Protein AF-A0A6J1R9N9-F1 (afdb_monomer_lite)

Sequence (157 aa):
TFPIVYAIMEGRTTDNYIDVLGKVTDVVKIAPDIAIADFEKAERKALQTVFPNVQVHGCNFHYSQALVHNADKHKILKDDQKELGWGSTKLLIPLAFLPEQLVEEGFKIIDTIIFDDCKYLQSFFNYYWGTWLNGFKPAFGNVTLTPQGTGILHARG

Radius of gyration: 17.85 Å; chains: 1; bounding box: 44×30×47 Å

Organism: NCBI:txid300111

Secondary structure (DSSP, 8-state):
---------S--SHHHHHHHHHHHHHHH----SEEEE-S-HHHHHHHHHHSTT-EEEEPHHHHHHHHHHHHHHTTTTTSTTHHHHHHHHHHHGGGGGS-HHHHHHHHHHHHHHHHSS-GGGHHHHHHHIIIIIII---SSS----PPP-TTEEE---

pLDDT: mean 83.01, std 16.16, range [34.19, 97.44]

InterPro domains:
  IPR018289 MULE transposase domain [PF10551] (1-64)

Structure (mmCIF, N/CA/C/O backbone):
data_AF-A0A6J1R9N9-F1
#
_entry.id   AF-A0A6J1R9N9-F1
#
loop_
_atom_site.group_PDB
_atom_site.id
_atom_site.type_symbol
_atom_site.label_atom_id
_atom_site.label_alt_id
_atom_site.label_comp_id
_atom_site.label_asym_id
_atom_site.label_entity_id
_atom_site.label_seq_id
_atom_site.pdbx_PDB_ins_code
_atom_site.Cartn_x
_atom_site.Cartn_y
_atom_site.Cartn_z
_atom_site.occupancy
_atom_site.B_iso_or_equiv
_atom_site.auth_seq_id
_atom_site.auth_comp_id
_atom_site.auth_asym_id
_atom_site.auth_atom_id
_atom_site.pdbx_PDB_model_num
ATOM 1 N N . THR A 1 1 ? -18.482 -7.467 -5.472 1.00 60.78 1 THR A N 1
ATOM 2 C CA . THR A 1 1 ? -18.656 -7.103 -4.049 1.00 60.78 1 THR A CA 1
ATOM 3 C C . THR A 1 1 ? -19.905 -6.265 -3.897 1.00 60.78 1 THR A C 1
ATOM 5 O O . THR A 1 1 ? -20.144 -5.435 -4.765 1.00 60.78 1 THR A O 1
ATOM 8 N N . PHE A 1 2 ? -20.694 -6.487 -2.845 1.00 81.38 2 PHE A N 1
ATOM 9 C CA . PHE A 1 2 ? -21.824 -5.629 -2.480 1.00 81.38 2 PHE A CA 1
ATOM 10 C C . PHE A 1 2 ? -21.410 -4.754 -1.281 1.00 81.38 2 PHE A C 1
ATOM 12 O O . PHE A 1 2 ? -20.824 -5.292 -0.339 1.00 81.38 2 PHE A O 1
ATOM 19 N N . PRO A 1 3 ? -21.637 -3.434 -1.315 1.00 85.94 3 PRO A N 1
ATOM 20 C CA . PRO A 1 3 ? -21.276 -2.539 -0.222 1.00 85.94 3 PRO A CA 1
ATOM 21 C C . PRO A 1 3 ? -22.246 -2.714 0.949 1.00 85.94 3 PRO A C 1
ATOM 23 O O . PRO A 1 3 ? -23.459 -2.658 0.770 1.00 85.94 3 PRO A O 1
ATOM 26 N N . ILE A 1 4 ? -21.703 -2.939 2.146 1.00 86.12 4 ILE A N 1
ATOM 27 C CA . ILE A 1 4 ? -22.500 -3.198 3.358 1.00 86.12 4 ILE A CA 1
ATOM 28 C C . ILE A 1 4 ? -22.720 -1.905 4.153 1.00 86.12 4 ILE A C 1
ATOM 30 O O . ILE A 1 4 ? -23.759 -1.733 4.782 1.00 86.12 4 ILE A O 1
ATOM 34 N N . VAL A 1 5 ? -21.758 -0.980 4.101 1.00 90.19 5 VAL A N 1
ATOM 35 C CA . VAL A 1 5 ? -21.806 0.308 4.798 1.00 90.19 5 VAL A CA 1
ATOM 36 C C . VAL A 1 5 ? -21.207 1.400 3.920 1.00 90.19 5 VAL A C 1
ATOM 38 O O . VAL A 1 5 ? -20.231 1.166 3.210 1.00 90.19 5 VAL A O 1
ATOM 41 N N . TYR A 1 6 ? -21.777 2.599 4.027 1.00 90.19 6 TYR A N 1
ATOM 42 C CA . TYR A 1 6 ? -21.207 3.839 3.517 1.00 90.19 6 TYR A CA 1
ATOM 43 C C . TYR A 1 6 ? -21.076 4.849 4.654 1.00 90.19 6 TYR A C 1
ATOM 45 O O . TYR A 1 6 ? -22.002 5.008 5.449 1.00 90.19 6 TYR A O 1
ATOM 53 N N . ALA A 1 7 ? -19.947 5.550 4.703 1.00 91.00 7 ALA A N 1
ATOM 54 C CA . ALA A 1 7 ? -19.715 6.648 5.628 1.00 91.00 7 ALA A CA 1
ATOM 55 C C . ALA A 1 7 ? -19.119 7.827 4.857 1.00 91.00 7 ALA A C 1
ATOM 57 O O . ALA A 1 7 ? -18.134 7.669 4.141 1.00 91.00 7 ALA A O 1
ATOM 58 N N . ILE A 1 8 ? -19.733 9.001 4.990 1.00 92.88 8 ILE A N 1
ATOM 59 C CA . ILE A 1 8 ? -19.187 10.254 4.468 1.00 92.88 8 ILE A CA 1
ATOM 60 C C . ILE A 1 8 ? -18.450 10.924 5.624 1.00 92.88 8 ILE A C 1
ATOM 62 O O . ILE A 1 8 ? -19.014 11.079 6.707 1.00 92.88 8 ILE A O 1
ATOM 66 N N . MET A 1 9 ? -17.189 11.281 5.400 1.00 91.81 9 MET A N 1
ATOM 67 C CA . MET A 1 9 ? -16.293 11.808 6.426 1.00 91.81 9 MET A CA 1
ATOM 68 C C . MET A 1 9 ? -15.672 13.123 5.956 1.00 91.81 9 MET A C 1
ATOM 70 O O . MET A 1 9 ? -15.312 13.262 4.790 1.00 91.81 9 MET A O 1
ATOM 74 N N . GLU A 1 10 ? -15.511 14.075 6.876 1.00 89.31 10 GLU A N 1
ATOM 75 C CA . GLU A 1 10 ? -14.841 15.360 6.613 1.00 89.31 10 GLU A CA 1
ATOM 76 C C . GLU A 1 10 ? -13.343 15.332 6.969 1.00 89.31 10 GLU A C 1
ATOM 78 O O . GLU A 1 10 ? -12.601 16.248 6.620 1.00 89.31 10 GLU A O 1
ATOM 83 N N . GLY A 1 11 ? -12.880 14.276 7.648 1.00 90.75 11 GLY A N 1
ATOM 84 C CA . GLY A 1 11 ? -11.504 14.130 8.117 1.00 90.75 11 GLY A CA 1
ATOM 85 C C . GLY A 1 11 ? -10.920 12.748 7.832 1.00 90.75 11 GLY A C 1
ATOM 86 O O . GLY A 1 11 ? -11.647 11.765 7.715 1.00 90.75 11 GLY A O 1
ATOM 87 N N . ARG A 1 12 ? -9.588 12.697 7.725 1.00 92.94 12 ARG A N 1
ATOM 88 C CA . ARG A 1 12 ? -8.791 11.499 7.398 1.00 92.94 12 ARG A CA 1
ATOM 89 C C . ARG A 1 12 ? -7.745 11.192 8.475 1.00 92.94 12 ARG A C 1
ATOM 91 O O . ARG A 1 12 ? -6.606 10.831 8.196 1.00 92.94 12 ARG A O 1
ATOM 98 N N . THR A 1 13 ? -8.091 11.443 9.737 1.00 96.25 13 THR A N 1
ATOM 99 C CA . THR A 1 13 ? -7.221 11.125 10.881 1.00 96.25 13 THR A CA 1
ATOM 100 C C . THR A 1 13 ? -7.558 9.749 11.443 1.00 96.25 13 THR A C 1
ATOM 102 O O . THR A 1 13 ? -8.665 9.251 11.249 1.00 96.25 13 THR A O 1
ATOM 105 N N . THR A 1 14 ? -6.622 9.131 12.170 1.00 96.56 14 THR A N 1
ATOM 106 C CA . THR A 1 14 ? -6.874 7.841 12.833 1.00 96.56 14 THR A CA 1
ATOM 107 C C . THR A 1 14 ? -8.113 7.904 13.723 1.00 96.56 14 THR A C 1
ATOM 109 O O . THR A 1 14 ? -8.919 6.981 13.677 1.00 96.56 14 THR A O 1
ATOM 112 N N . ASP A 1 15 ? -8.306 8.999 14.458 1.00 97.44 15 ASP A N 1
ATOM 113 C CA . ASP A 1 15 ? -9.455 9.164 15.351 1.00 97.44 15 ASP A CA 1
ATOM 114 C C . ASP A 1 15 ? -10.772 9.219 14.564 1.00 97.44 15 ASP A C 1
ATOM 116 O O . ASP A 1 15 ? -11.731 8.546 14.931 1.00 97.44 15 ASP A O 1
ATOM 120 N N . ASN A 1 16 ? -10.801 9.902 13.409 1.00 96.50 16 ASN A N 1
ATOM 121 C CA . ASN A 1 16 ? -11.990 9.901 12.548 1.00 96.50 16 ASN A CA 1
ATOM 122 C C . ASN A 1 16 ? -12.355 8.487 12.073 1.00 96.50 16 ASN A C 1
ATOM 124 O O . ASN A 1 16 ? -13.533 8.127 12.057 1.00 96.50 16 ASN A O 1
ATOM 128 N N . TYR A 1 17 ? -11.363 7.678 11.691 1.00 96.75 17 TYR A N 1
ATOM 129 C CA . TYR A 1 17 ? -11.612 6.298 11.274 1.00 96.75 17 TYR A CA 1
ATOM 130 C C . TYR A 1 17 ? -12.032 5.404 12.444 1.00 96.75 17 TYR A C 1
ATOM 132 O O . TYR A 1 17 ? -12.913 4.569 12.259 1.00 96.75 17 TYR A O 1
ATOM 140 N N . ILE A 1 18 ? -11.456 5.579 13.641 1.00 97.06 18 ILE A N 1
ATOM 141 C CA . ILE A 1 18 ? -11.874 4.850 14.852 1.00 97.06 18 ILE A CA 1
ATOM 142 C C . ILE A 1 18 ? -13.350 5.130 15.150 1.00 97.06 18 ILE A C 1
ATOM 144 O O . ILE A 1 18 ? -14.110 4.186 15.356 1.00 97.06 18 ILE A O 1
ATOM 148 N N . ASP A 1 19 ? -13.771 6.396 15.103 1.00 96.06 19 ASP A N 1
ATOM 149 C CA . ASP A 1 19 ? -15.159 6.789 15.367 1.00 96.06 19 ASP A CA 1
ATOM 150 C C . ASP A 1 19 ? -16.144 6.114 14.402 1.00 96.06 19 ASP A C 1
ATOM 152 O O . ASP A 1 19 ? -17.200 5.618 14.810 1.00 96.06 19 ASP A O 1
ATOM 156 N N . VAL A 1 20 ? -15.808 6.077 13.108 1.00 95.44 20 VAL A N 1
ATOM 157 C CA . VAL A 1 20 ? -16.645 5.428 12.089 1.00 95.44 20 VAL A CA 1
ATOM 158 C C . VAL A 1 20 ? -16.645 3.914 12.269 1.00 95.44 20 VAL A C 1
ATOM 160 O O . VAL A 1 20 ? -17.717 3.315 12.342 1.00 95.44 20 VAL A O 1
ATOM 163 N N . LEU A 1 21 ? -15.474 3.286 12.387 1.00 95.12 21 LEU A N 1
ATOM 164 C CA . LEU A 1 21 ? -15.351 1.836 12.551 1.00 95.12 21 LEU A CA 1
ATOM 165 C C . LEU A 1 21 ? -16.037 1.338 13.831 1.00 95.12 21 LEU A C 1
ATOM 167 O O . LEU A 1 21 ? -16.667 0.280 13.804 1.00 95.12 21 LEU A 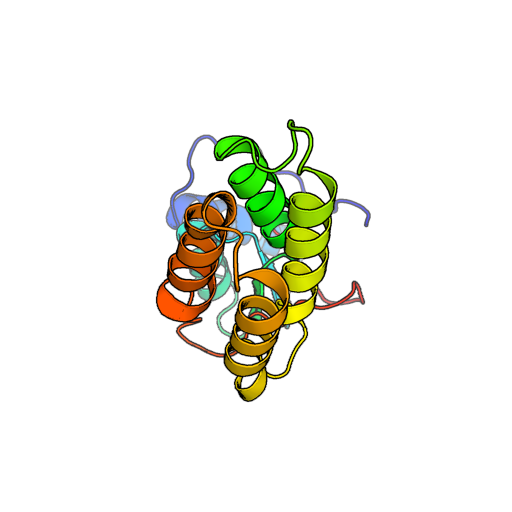O 1
ATOM 171 N N . GLY A 1 22 ? -15.988 2.108 14.921 1.00 94.62 22 GLY A N 1
ATOM 172 C CA . GLY A 1 22 ? -16.718 1.823 16.156 1.00 94.62 22 GLY A CA 1
ATOM 173 C C . GLY A 1 22 ? -18.228 1.764 15.919 1.00 94.62 22 GLY A C 1
ATOM 174 O O . GLY A 1 22 ? -18.851 0.734 16.173 1.00 94.62 22 GLY A O 1
ATOM 175 N N . LYS A 1 23 ? -18.802 2.809 15.303 1.00 94.12 23 LYS A N 1
ATOM 176 C CA . LYS A 1 23 ? -20.235 2.846 14.945 1.00 94.12 23 LYS A CA 1
ATOM 177 C C . LYS A 1 23 ? -20.638 1.699 14.020 1.00 94.12 23 LYS A C 1
ATOM 179 O O . LYS A 1 23 ? -21.710 1.119 14.180 1.00 94.12 23 LYS A O 1
ATOM 184 N N . VAL A 1 24 ? -19.789 1.355 13.053 1.00 92.50 24 VAL A N 1
ATOM 185 C CA . VAL A 1 24 ? -20.033 0.218 12.154 1.00 92.50 24 VAL A CA 1
ATOM 186 C C . VAL A 1 24 ? -20.046 -1.096 12.922 1.00 92.50 24 VAL A C 1
ATOM 188 O O . VAL A 1 24 ? -20.946 -1.911 12.726 1.00 92.50 24 VAL A O 1
ATOM 191 N N . THR A 1 25 ? -19.089 -1.296 13.823 1.00 91.94 25 THR A N 1
ATOM 192 C CA . THR A 1 25 ? -18.999 -2.509 14.644 1.00 91.94 25 THR A CA 1
ATOM 193 C C . THR A 1 25 ? -20.201 -2.630 15.578 1.00 91.94 25 THR A C 1
ATOM 195 O O . THR A 1 25 ? -20.720 -3.729 15.774 1.00 91.94 25 THR A O 1
ATOM 198 N N . ASP A 1 26 ? -20.728 -1.510 16.073 1.00 92.19 26 ASP A N 1
ATOM 199 C CA . ASP A 1 26 ? -21.930 -1.491 16.903 1.00 92.19 26 ASP A CA 1
ATOM 200 C C . ASP A 1 26 ? -23.199 -1.930 16.171 1.00 92.19 26 ASP A C 1
ATOM 202 O O . ASP A 1 26 ? -24.079 -2.519 16.800 1.00 92.19 26 ASP A O 1
ATOM 206 N N . VAL A 1 27 ? -23.286 -1.697 14.861 1.00 92.50 27 VAL A N 1
ATOM 207 C CA . VAL A 1 27 ? -24.452 -2.065 14.044 1.00 92.50 27 VAL A CA 1
ATOM 208 C C . VAL A 1 27 ? -24.288 -3.446 13.413 1.00 92.50 27 VAL A C 1
ATOM 210 O O . VAL A 1 27 ? -25.190 -4.274 13.496 1.00 92.50 27 VAL A O 1
ATOM 213 N N . VAL A 1 28 ? -23.142 -3.702 12.777 1.00 89.81 28 VAL A N 1
ATOM 214 C CA . VAL A 1 28 ? -22.921 -4.891 11.935 1.00 89.81 28 VAL A CA 1
ATOM 215 C C . VAL A 1 28 ? -22.320 -6.056 12.729 1.00 89.81 28 VAL A C 1
ATOM 217 O O . VAL A 1 28 ? -22.398 -7.196 12.283 1.00 89.81 28 VAL A O 1
ATOM 220 N N . LYS A 1 29 ? -21.756 -5.799 13.921 1.00 90.81 29 LYS A N 1
ATOM 221 C CA . LYS A 1 29 ? -21.184 -6.818 14.823 1.00 90.81 29 LYS A CA 1
ATOM 222 C C . LYS A 1 29 ? -20.158 -7.725 14.125 1.00 90.81 29 LYS A C 1
ATOM 224 O O . LYS A 1 29 ? -20.221 -8.948 14.221 1.00 90.81 29 LYS A O 1
ATOM 229 N N . ILE A 1 30 ? -19.211 -7.111 13.414 1.00 88.88 30 ILE A N 1
ATOM 230 C CA . ILE A 1 30 ? -18.129 -7.811 12.706 1.00 88.88 30 ILE A CA 1
ATOM 231 C C . ILE A 1 30 ? -16.868 -7.941 13.565 1.00 88.88 30 ILE A C 1
ATOM 233 O O . ILE A 1 30 ? -16.577 -7.080 14.389 1.00 88.88 30 ILE A O 1
ATOM 237 N N . ALA A 1 31 ? -16.096 -8.996 13.314 1.00 90.25 31 ALA A N 1
ATOM 238 C CA . ALA A 1 31 ? -14.747 -9.194 13.841 1.00 90.25 31 ALA A CA 1
ATOM 239 C C . ALA A 1 31 ? -13.903 -9.888 12.754 1.00 90.25 31 ALA A C 1
ATOM 241 O O . ALA A 1 31 ? -13.871 -11.116 12.704 1.00 90.25 31 ALA A O 1
ATOM 242 N N . PRO A 1 32 ? -13.329 -9.130 11.803 1.00 90.81 32 PRO A N 1
ATOM 243 C CA . PRO A 1 32 ? -12.631 -9.713 10.664 1.00 90.81 32 PRO A CA 1
ATOM 244 C C . PRO A 1 32 ? -11.253 -10.256 11.057 1.00 90.81 32 PRO A C 1
ATOM 246 O O . PRO A 1 32 ? -10.512 -9.602 11.789 1.00 90.81 32 PRO A O 1
ATOM 249 N N . ASP A 1 33 ? -10.872 -11.395 10.479 1.00 91.69 33 ASP A N 1
ATOM 250 C CA . ASP A 1 33 ? -9.491 -11.893 10.538 1.00 91.69 33 ASP A CA 1
ATOM 251 C C . ASP A 1 33 ? -8.572 -11.091 9.604 1.00 91.69 33 ASP A C 1
ATOM 253 O O . ASP A 1 33 ? -7.395 -10.876 9.894 1.00 91.69 33 ASP A O 1
ATOM 257 N N . ILE A 1 34 ? -9.121 -10.622 8.474 1.00 89.31 34 ILE A N 1
ATOM 258 C CA . ILE A 1 34 ? -8.403 -9.875 7.438 1.00 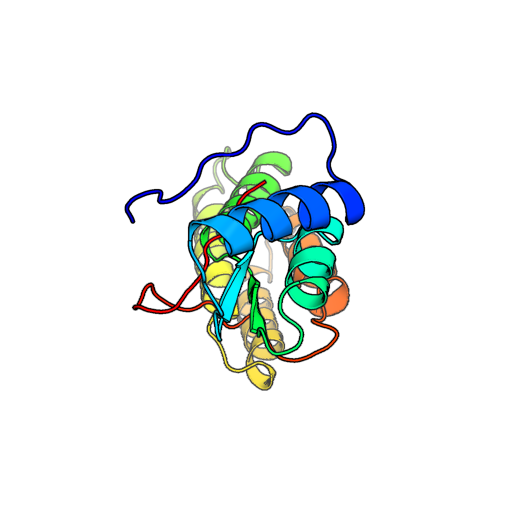89.31 34 ILE A CA 1
ATOM 259 C C . ILE A 1 34 ? -9.188 -8.614 7.065 1.00 89.31 34 ILE A C 1
ATOM 261 O O . ILE A 1 34 ? -10.375 -8.668 6.733 1.00 89.31 34 ILE A O 1
ATOM 265 N N . ALA A 1 35 ? -8.494 -7.481 7.029 1.00 91.56 35 ALA A N 1
ATOM 266 C CA . ALA A 1 35 ? -8.980 -6.241 6.444 1.00 91.56 35 ALA A CA 1
ATOM 267 C C . ALA A 1 35 ? -8.104 -5.858 5.248 1.00 91.56 35 ALA A C 1
ATOM 269 O O . ALA A 1 35 ? -6.891 -5.727 5.375 1.00 91.56 35 ALA A O 1
ATOM 270 N N . ILE A 1 36 ? -8.715 -5.653 4.086 1.00 90.19 36 ILE A N 1
ATOM 271 C CA . ILE A 1 36 ? -8.073 -5.041 2.927 1.00 90.19 36 ILE A CA 1
ATOM 272 C C . ILE A 1 36 ? -8.372 -3.548 2.976 1.00 90.19 36 ILE A C 1
ATOM 274 O O . ILE A 1 36 ? -9.526 -3.139 2.845 1.00 90.19 36 ILE A O 1
ATOM 278 N N . ALA A 1 37 ? -7.321 -2.756 3.128 1.00 90.12 37 ALA A N 1
ATOM 279 C CA . ALA A 1 37 ? -7.374 -1.304 3.192 1.00 90.12 37 ALA A CA 1
ATOM 280 C C . ALA A 1 37 ? -6.554 -0.698 2.052 1.00 90.12 37 ALA A C 1
ATOM 282 O O . ALA A 1 37 ? -5.790 -1.393 1.364 1.00 90.12 37 ALA A O 1
ATOM 283 N N . ASP A 1 38 ? -6.701 0.602 1.830 1.00 87.12 38 ASP A N 1
ATOM 284 C CA . ASP A 1 38 ? -5.736 1.309 1.004 1.00 87.12 38 ASP A CA 1
ATOM 285 C C . ASP A 1 38 ? -4.390 1.487 1.748 1.00 87.12 38 ASP A C 1
ATOM 287 O O . ASP A 1 38 ? -4.088 0.821 2.743 1.00 87.12 38 ASP A O 1
ATOM 291 N N . PHE A 1 39 ? -3.509 2.314 1.190 1.00 86.56 39 PHE A N 1
ATOM 292 C CA . PHE A 1 39 ? -2.154 2.512 1.704 1.00 86.56 39 PHE A CA 1
ATOM 293 C C . PHE A 1 39 ? -2.066 3.685 2.702 1.00 86.56 39 PHE A C 1
ATOM 295 O O . PHE A 1 39 ? -0.964 4.066 3.106 1.00 86.56 39 PHE A O 1
ATOM 302 N N . GLU A 1 40 ? -3.199 4.250 3.130 1.00 90.25 40 GLU A N 1
ATOM 303 C CA . GLU A 1 40 ? -3.281 5.358 4.073 1.00 90.25 40 GLU A CA 1
ATOM 304 C C . GLU A 1 40 ? -2.953 4.903 5.502 1.00 90.25 40 GLU A C 1
ATOM 306 O O . GLU A 1 40 ? -3.580 4.029 6.102 1.00 90.25 40 GLU A O 1
ATOM 311 N N . LYS A 1 41 ? -1.941 5.537 6.103 1.00 90.88 41 LYS A N 1
ATOM 312 C CA . LYS A 1 41 ? -1.453 5.175 7.442 1.00 90.88 41 LYS A CA 1
ATOM 313 C C . LYS A 1 41 ? -2.524 5.331 8.528 1.00 90.88 41 LYS A C 1
ATOM 315 O O . LYS A 1 41 ? -2.539 4.551 9.480 1.00 90.88 41 LYS A O 1
ATOM 320 N N . ALA A 1 42 ? -3.374 6.350 8.409 1.00 94.31 42 ALA A N 1
ATOM 321 C CA . ALA A 1 42 ? -4.382 6.673 9.410 1.00 94.31 42 ALA A CA 1
ATOM 322 C C . ALA A 1 42 ? -5.479 5.601 9.486 1.00 94.31 42 ALA A C 1
ATOM 324 O O . ALA A 1 42 ? -5.759 5.125 10.589 1.00 94.31 42 ALA A O 1
ATOM 325 N N . GLU A 1 43 ? -6.016 5.185 8.335 1.00 94.06 43 GLU A N 1
ATOM 326 C CA . GLU A 1 43 ? -7.019 4.119 8.210 1.00 94.06 43 GLU A CA 1
ATOM 327 C C . GLU 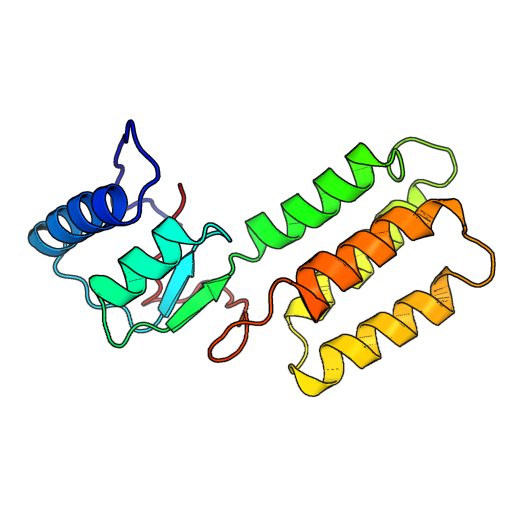A 1 43 ? -6.475 2.784 8.740 1.00 94.06 43 GLU A C 1
ATOM 329 O O . GLU A 1 43 ? -7.079 2.155 9.610 1.00 94.06 43 GLU A O 1
ATOM 334 N N . ARG A 1 44 ? -5.275 2.380 8.299 1.00 93.06 44 ARG A N 1
ATOM 335 C CA . ARG A 1 44 ? -4.661 1.108 8.724 1.00 93.06 44 ARG A CA 1
ATOM 336 C C . ARG A 1 44 ? -4.418 1.048 10.234 1.00 93.06 44 ARG A C 1
ATOM 338 O O . ARG A 1 44 ? -4.663 0.015 10.854 1.00 93.06 44 ARG A O 1
ATOM 345 N N . LYS A 1 45 ? -3.984 2.160 10.839 1.00 94.50 45 LYS A N 1
ATOM 346 C CA . LYS A 1 45 ? -3.820 2.265 12.297 1.00 94.50 45 LYS A CA 1
ATOM 347 C C . LYS A 1 45 ? -5.163 2.160 13.024 1.00 94.50 45 LYS A C 1
ATOM 349 O O . LYS A 1 45 ? -5.235 1.530 14.076 1.00 94.50 45 LYS A O 1
ATOM 354 N N . ALA A 1 46 ? -6.221 2.759 12.483 1.00 96.38 46 ALA A N 1
ATOM 355 C CA . ALA A 1 46 ? -7.551 2.688 13.075 1.00 96.38 46 ALA A CA 1
ATOM 356 C C . ALA A 1 46 ? -8.118 1.263 13.031 1.00 96.38 46 ALA A C 1
ATOM 358 O O . ALA A 1 46 ? -8.616 0.785 14.046 1.00 96.38 46 ALA A O 1
ATOM 359 N N . LEU A 1 47 ? -7.949 0.548 11.913 1.00 95.19 47 LEU A N 1
ATOM 360 C CA . LEU A 1 47 ? -8.334 -0.863 11.788 1.00 95.19 47 LEU A CA 1
ATOM 361 C C . LEU A 1 47 ? -7.685 -1.737 12.865 1.00 95.19 47 LEU A C 1
ATOM 363 O O . LEU A 1 47 ? -8.383 -2.502 13.519 1.00 95.19 47 LEU A O 1
ATOM 367 N N . GLN A 1 48 ? -6.381 -1.578 13.103 1.00 94.62 48 GLN A N 1
ATOM 368 C CA . GLN A 1 48 ? -5.668 -2.309 14.160 1.00 94.62 48 GLN A CA 1
ATOM 369 C C . GLN A 1 48 ? -6.071 -1.868 15.572 1.00 94.62 48 GLN A C 1
ATOM 371 O O . GLN A 1 48 ? -5.955 -2.639 16.518 1.00 94.62 48 GLN A O 1
ATOM 376 N N . THR A 1 49 ? -6.537 -0.628 15.727 1.00 96.00 49 THR A N 1
ATOM 377 C CA . THR A 1 49 ? -7.003 -0.111 17.020 1.00 96.00 49 THR A CA 1
ATOM 378 C C . THR A 1 49 ? -8.373 -0.688 17.376 1.00 96.00 49 THR A C 1
ATOM 380 O O . THR A 1 49 ? -8.590 -1.098 18.512 1.00 96.00 49 THR A O 1
ATOM 383 N N . VAL A 1 50 ? -9.289 -0.745 16.405 1.00 96.25 50 VAL A N 1
ATOM 384 C CA . VAL A 1 50 ? -10.654 -1.262 16.595 1.00 96.25 50 VAL A CA 1
ATOM 385 C C . VAL A 1 50 ? -10.689 -2.791 16.584 1.00 96.25 50 VAL A C 1
ATOM 387 O O . VAL A 1 50 ? -11.445 -3.392 17.343 1.00 96.25 50 VAL A O 1
ATOM 390 N N . PHE A 1 51 ? -9.837 -3.431 15.781 1.00 94.94 51 PHE A N 1
ATOM 391 C CA . PHE A 1 51 ? -9.718 -4.884 15.682 1.00 94.94 51 PHE A CA 1
ATOM 392 C C . PHE A 1 51 ? -8.272 -5.325 15.986 1.00 94.94 51 PHE A C 1
ATOM 394 O O . PHE A 1 51 ? -7.492 -5.545 15.063 1.00 94.94 51 PHE A O 1
ATOM 401 N N . PRO A 1 52 ? -7.883 -5.498 17.264 1.00 93.25 52 PRO A N 1
ATOM 402 C CA . PRO A 1 52 ? -6.488 -5.762 17.648 1.00 93.25 52 PRO A CA 1
ATOM 403 C C . PRO A 1 52 ? -5.840 -7.001 17.014 1.00 93.25 52 PRO A C 1
ATOM 405 O O . PRO A 1 52 ? -4.620 -7.057 16.892 1.00 93.25 52 PRO A O 1
ATOM 408 N N . ASN A 1 53 ? -6.648 -7.983 16.601 1.00 91.38 53 ASN A N 1
ATOM 409 C CA . ASN A 1 53 ? -6.180 -9.238 16.006 1.00 91.38 53 ASN A CA 1
ATOM 410 C C . ASN A 1 53 ? -6.263 -9.259 14.467 1.00 91.38 53 ASN A C 1
ATOM 412 O O . ASN A 1 53 ? -5.959 -10.287 13.865 1.00 91.38 53 ASN A O 1
ATOM 416 N N . VAL A 1 54 ? -6.699 -8.168 13.821 1.00 92.69 54 VAL A N 1
ATOM 417 C CA . VAL A 1 54 ? -6.887 -8.139 12.364 1.00 92.69 54 VAL A CA 1
ATOM 418 C C . VAL A 1 54 ? -5.554 -8.081 11.623 1.00 92.69 54 VAL A C 1
ATOM 420 O O . VAL A 1 54 ? -4.648 -7.319 11.971 1.00 92.69 54 VAL A O 1
ATOM 423 N N . GLN A 1 55 ? -5.461 -8.823 10.525 1.00 90.50 55 GLN A N 1
ATOM 424 C CA . GLN A 1 55 ? -4.383 -8.675 9.554 1.00 90.50 55 GLN A CA 1
ATOM 425 C C . GLN A 1 55 ? -4.776 -7.629 8.508 1.00 90.50 55 GLN A C 1
ATOM 427 O O . GLN A 1 55 ? -5.763 -7.794 7.790 1.00 90.50 55 GLN A O 1
ATOM 432 N N . VAL A 1 56 ? -4.018 -6.532 8.415 1.00 89.44 56 VAL A N 1
ATOM 433 C CA . VAL A 1 56 ? -4.320 -5.438 7.476 1.00 89.44 56 VAL A CA 1
ATOM 434 C C . VAL A 1 56 ? -3.502 -5.570 6.195 1.00 89.44 56 VAL A C 1
ATOM 436 O O . VAL A 1 56 ? -2.331 -5.182 6.135 1.00 89.44 56 VAL A O 1
ATOM 439 N N . HIS A 1 57 ? -4.151 -6.050 5.143 1.00 86.75 57 HIS A N 1
ATOM 440 C CA . HIS A 1 57 ? -3.579 -6.230 3.817 1.00 86.75 57 HIS A CA 1
ATOM 441 C C . HIS A 1 57 ? -3.760 -4.980 2.950 1.00 86.75 57 HIS A C 1
ATOM 443 O O . HIS A 1 57 ? -4.734 -4.237 3.078 1.00 86.75 57 HIS A O 1
ATOM 449 N N . GLY A 1 58 ? -2.815 -4.759 2.036 1.00 84.56 58 GLY A N 1
ATOM 450 C CA . GLY A 1 58 ? -2.943 -3.719 1.020 1.00 84.56 58 GLY A CA 1
ATOM 451 C C . GLY A 1 58 ? -3.927 -4.122 -0.079 1.00 84.56 58 GLY A C 1
ATOM 452 O O . GLY A 1 58 ? -4.069 -5.293 -0.428 1.00 84.56 58 GLY A O 1
ATOM 453 N N . CYS A 1 59 ? -4.606 -3.139 -0.657 1.00 87.25 59 CYS A N 1
ATOM 454 C CA . CYS A 1 59 ? -5.527 -3.354 -1.764 1.00 87.25 59 CYS A CA 1
ATOM 455 C C . CYS A 1 59 ? -4.790 -3.439 -3.111 1.00 87.25 59 CYS A C 1
ATOM 457 O O . CYS A 1 59 ? -4.232 -2.445 -3.580 1.00 87.25 59 CYS A O 1
ATOM 459 N N . ASN A 1 60 ? -4.871 -4.589 -3.797 1.00 85.94 60 ASN A N 1
ATOM 460 C CA . ASN A 1 60 ? -4.242 -4.779 -5.116 1.00 85.94 60 ASN A CA 1
ATOM 461 C C . ASN A 1 60 ? -4.729 -3.760 -6.155 1.00 85.94 60 ASN A C 1
ATOM 463 O O . ASN A 1 60 ? -3.974 -3.319 -7.017 1.00 85.94 60 ASN A O 1
ATOM 467 N N . PHE A 1 61 ? -6.005 -3.379 -6.077 1.00 85.62 61 PHE A N 1
ATOM 468 C CA . PHE A 1 61 ? -6.583 -2.395 -6.985 1.00 85.62 61 PHE A CA 1
ATOM 469 C C . PHE A 1 61 ? -5.890 -1.036 -6.840 1.00 85.62 61 PHE A C 1
ATOM 471 O O . PHE A 1 61 ? -5.431 -0.483 -7.835 1.00 85.62 61 PHE A O 1
ATOM 478 N N . HIS A 1 62 ? -5.735 -0.539 -5.609 1.00 86.62 62 HIS A N 1
ATOM 479 C CA . HIS A 1 62 ? -5.052 0.732 -5.357 1.00 86.62 62 HIS A CA 1
ATOM 480 C C . HIS A 1 62 ? -3.551 0.650 -5.658 1.00 86.62 62 HIS A C 1
ATOM 482 O O . HIS A 1 62 ? -2.989 1.601 -6.191 1.00 86.62 62 HIS A O 1
ATOM 488 N N . TYR A 1 63 ? -2.916 -0.494 -5.397 1.00 89.69 63 TYR A N 1
ATOM 489 C CA . TYR A 1 63 ? -1.524 -0.740 -5.778 1.00 89.69 63 TYR A CA 1
ATOM 490 C C . TYR A 1 63 ? -1.335 -0.676 -7.301 1.00 89.69 63 TYR A C 1
ATOM 492 O O . TYR A 1 63 ? -0.518 0.096 -7.800 1.00 89.69 63 TYR A O 1
ATOM 500 N N . SER A 1 64 ? -2.161 -1.407 -8.054 1.00 90.81 64 SER A N 1
ATOM 501 C CA . SER A 1 64 ? -2.130 -1.409 -9.520 1.00 90.81 64 SER A CA 1
ATOM 502 C C . SER A 1 64 ? -2.405 -0.013 -10.088 1.00 90.81 64 SER A C 1
ATOM 504 O O . SER A 1 64 ? -1.709 0.439 -10.996 1.00 90.81 64 SER A O 1
ATOM 506 N N . GLN A 1 65 ? -3.380 0.709 -9.524 1.00 92.44 65 GLN A N 1
ATOM 507 C CA . GLN A 1 65 ? -3.663 2.094 -9.904 1.00 92.44 65 GLN A CA 1
ATOM 508 C C . GLN A 1 65 ? -2.492 3.032 -9.613 1.00 92.44 65 GLN A C 1
ATOM 510 O O . GLN A 1 65 ? -2.186 3.880 -10.444 1.00 92.44 65 GLN A O 1
ATOM 515 N N . ALA A 1 66 ? -1.818 2.886 -8.472 1.00 93.31 66 ALA A N 1
ATOM 516 C CA . ALA A 1 66 ? -0.660 3.704 -8.133 1.00 93.31 66 ALA A CA 1
ATOM 517 C C . ALA A 1 66 ? 0.482 3.518 -9.145 1.00 93.31 66 ALA A C 1
ATOM 519 O O . ALA A 1 66 ? 1.090 4.505 -9.561 1.00 93.31 66 ALA A O 1
ATOM 520 N N . LEU A 1 67 ? 0.720 2.285 -9.608 1.00 94.12 67 LEU A N 1
ATOM 521 C CA . LEU A 1 67 ? 1.690 2.008 -10.672 1.00 94.12 67 LEU A CA 1
ATOM 522 C C . LEU A 1 67 ? 1.292 2.668 -11.999 1.00 94.12 67 LEU A C 1
ATOM 524 O O . LEU A 1 67 ? 2.115 3.347 -12.609 1.00 94.12 67 LEU A O 1
ATOM 528 N N . VAL A 1 68 ? 0.030 2.531 -12.420 1.00 94.38 68 VAL A N 1
ATOM 529 C CA . VAL A 1 68 ? -0.474 3.148 -13.661 1.00 94.38 68 VAL A CA 1
ATOM 530 C C . VAL A 1 68 ? -0.404 4.676 -13.594 1.00 94.38 68 VAL A C 1
ATOM 532 O O . VAL A 1 68 ? 0.087 5.310 -14.526 1.00 94.38 68 VAL A O 1
ATOM 535 N N . HIS A 1 69 ? -0.841 5.285 -12.490 1.00 94.25 69 HIS A N 1
ATOM 536 C CA . HIS A 1 69 ? -0.784 6.736 -12.306 1.00 94.25 69 HIS A CA 1
ATOM 537 C C . HIS A 1 69 ? 0.651 7.258 -12.269 1.00 94.25 69 HIS A C 1
ATOM 539 O O . HIS A 1 69 ? 0.925 8.324 -12.819 1.00 94.25 69 HIS A O 1
ATOM 545 N N . ASN A 1 70 ? 1.578 6.530 -11.640 1.00 94.75 70 ASN A N 1
ATOM 546 C CA . ASN A 1 70 ? 2.981 6.923 -11.644 1.00 94.75 70 ASN A CA 1
ATOM 547 C C . ASN A 1 70 ? 3.571 6.850 -13.062 1.00 94.75 70 ASN A C 1
ATOM 549 O O . ASN A 1 70 ? 4.175 7.822 -13.514 1.00 94.75 70 ASN A O 1
ATOM 553 N N . ALA A 1 71 ? 3.316 5.765 -13.798 1.00 92.44 71 ALA A N 1
ATOM 554 C CA . ALA A 1 71 ? 3.739 5.644 -15.190 1.00 92.44 71 ALA A CA 1
ATOM 555 C C . ALA A 1 71 ? 3.160 6.774 -16.067 1.00 92.44 71 ALA A C 1
ATOM 557 O O . ALA A 1 71 ? 3.889 7.390 -16.847 1.00 92.44 71 ALA A O 1
ATOM 558 N N . ASP A 1 72 ? 1.880 7.123 -15.893 1.00 91.00 72 ASP A N 1
ATOM 559 C CA . ASP A 1 72 ? 1.255 8.228 -16.628 1.00 91.00 72 ASP A CA 1
ATOM 560 C C . ASP A 1 72 ? 1.847 9.601 -16.270 1.00 91.00 72 ASP A C 1
ATOM 562 O O . ASP A 1 72 ? 2.116 10.418 -17.154 1.00 91.00 72 ASP A O 1
ATOM 566 N N . LYS A 1 73 ? 2.124 9.840 -14.980 1.00 89.94 73 LYS A N 1
ATOM 567 C CA . LYS A 1 73 ? 2.790 11.057 -14.484 1.00 89.94 73 LYS A CA 1
ATOM 568 C C . LYS A 1 73 ? 4.155 11.261 -15.143 1.00 89.94 73 LYS A C 1
ATOM 570 O O . LYS A 1 73 ? 4.535 12.396 -15.428 1.00 89.94 73 LYS A O 1
ATOM 575 N N . HIS A 1 74 ? 4.871 10.172 -15.403 1.00 87.44 74 HIS A N 1
ATOM 576 C CA . HIS A 1 74 ? 6.159 10.179 -16.093 1.00 87.44 74 HIS A CA 1
ATOM 577 C C . HIS A 1 74 ? 6.036 10.088 -17.624 1.00 87.44 74 HIS A C 1
ATOM 579 O O . HIS A 1 74 ? 7.050 9.961 -18.301 1.00 87.44 74 HIS A O 1
ATOM 585 N N . LYS A 1 75 ? 4.816 10.197 -18.179 1.00 87.69 75 LYS A N 1
ATOM 586 C CA . LYS A 1 75 ? 4.497 10.124 -19.620 1.00 87.69 75 LYS A CA 1
ATOM 587 C C . LYS A 1 75 ? 4.894 8.807 -20.300 1.00 87.69 75 LYS A C 1
ATOM 589 O O . LYS A 1 75 ? 4.833 8.696 -21.518 1.00 87.69 75 LYS A O 1
ATOM 594 N N . ILE A 1 76 ? 5.189 7.771 -19.518 1.00 87.94 76 ILE A N 1
ATOM 595 C CA . ILE A 1 76 ? 5.652 6.460 -19.998 1.00 87.94 76 ILE A CA 1
ATOM 596 C C . ILE A 1 76 ? 4.593 5.752 -20.858 1.00 87.94 76 ILE A C 1
ATOM 598 O O . ILE A 1 76 ? 4.928 4.916 -21.691 1.00 87.94 76 ILE A O 1
ATOM 602 N N . LEU A 1 77 ? 3.313 6.094 -20.679 1.00 85.75 77 LEU A N 1
ATOM 603 C CA . LEU A 1 77 ? 2.184 5.435 -21.343 1.00 85.75 77 LEU A CA 1
ATOM 604 C C . LEU A 1 77 ? 1.678 6.155 -22.607 1.00 85.75 77 LEU A C 1
ATOM 606 O O . LEU A 1 77 ? 0.706 5.692 -23.206 1.00 85.75 77 LEU A O 1
ATOM 610 N N . LYS A 1 78 ? 2.277 7.291 -22.994 1.00 79.19 78 LYS A N 1
ATOM 611 C CA . LYS A 1 78 ? 1.709 8.203 -24.009 1.00 79.19 78 LYS A CA 1
ATOM 612 C C . LYS A 1 78 ? 2.506 8.311 -25.314 1.00 79.19 78 LYS A C 1
ATOM 614 O O . LYS A 1 78 ? 1.928 8.754 -26.302 1.00 79.19 78 LYS A O 1
ATOM 619 N N . ASP A 1 79 ? 3.753 7.848 -25.340 1.00 74.44 79 ASP A N 1
ATOM 620 C CA . ASP A 1 79 ? 4.659 8.020 -26.485 1.00 74.44 79 ASP A CA 1
ATOM 621 C C . ASP A 1 79 ? 4.853 6.718 -27.291 1.00 74.44 79 ASP A C 1
ATOM 623 O O . ASP A 1 79 ? 4.283 5.670 -26.977 1.00 74.44 79 ASP A O 1
ATOM 627 N N . ASP A 1 80 ? 5.694 6.759 -28.327 1.00 71.00 80 ASP A N 1
ATOM 628 C CA . ASP A 1 80 ? 6.032 5.637 -29.223 1.00 71.00 80 ASP A CA 1
ATOM 629 C C . ASP A 1 80 ? 6.559 4.398 -28.468 1.00 71.00 80 ASP A C 1
ATOM 631 O O . ASP A 1 80 ? 6.499 3.271 -28.955 1.00 71.00 80 ASP A O 1
ATOM 635 N N . GLN A 1 81 ? 7.039 4.606 -27.239 1.00 73.94 81 GLN A N 1
ATOM 636 C CA . GLN A 1 81 ? 7.578 3.591 -26.334 1.00 73.94 81 GLN A CA 1
ATOM 637 C C . GLN A 1 81 ? 6.557 3.104 -25.284 1.00 73.94 81 GLN A C 1
ATOM 639 O O . GLN A 1 81 ? 6.919 2.422 -24.318 1.00 73.94 81 GLN A O 1
ATOM 644 N N . LYS A 1 82 ? 5.266 3.422 -25.464 1.00 83.31 82 LYS A N 1
ATOM 645 C CA . LYS A 1 82 ? 4.181 3.020 -24.552 1.00 83.31 82 LYS A CA 1
ATOM 646 C C . LYS A 1 82 ? 4.077 1.512 -24.357 1.00 83.31 82 LYS A C 1
ATOM 648 O O . LYS A 1 82 ? 3.667 1.087 -23.287 1.00 83.31 82 LYS A O 1
ATOM 653 N N . GLU A 1 83 ? 4.442 0.701 -25.351 1.00 87.25 83 GLU A N 1
ATOM 654 C CA . GLU A 1 83 ? 4.347 -0.763 -25.248 1.00 87.25 83 GLU A CA 1
ATOM 655 C C . GLU A 1 83 ? 5.303 -1.312 -24.186 1.00 87.25 83 GLU A C 1
ATOM 657 O O . GLU A 1 83 ? 4.902 -2.125 -23.357 1.00 87.25 83 GLU A O 1
ATOM 662 N N . LEU A 1 84 ? 6.536 -0.799 -24.141 1.00 86.50 84 LEU A N 1
ATOM 663 C CA . LEU A 1 84 ? 7.503 -1.127 -23.091 1.00 86.50 84 LEU A CA 1
ATOM 664 C C . LEU A 1 84 ? 7.069 -0.562 -21.734 1.00 86.50 84 LEU A C 1
ATOM 666 O O . LEU A 1 84 ? 7.216 -1.234 -20.714 1.00 86.50 84 LEU A O 1
ATOM 670 N N . GLY A 1 85 ? 6.468 0.630 -21.717 1.00 88.69 85 GLY A N 1
ATOM 671 C CA . GLY A 1 85 ? 5.868 1.209 -20.516 1.00 88.69 85 GLY A CA 1
ATOM 672 C C . GLY A 1 85 ? 4.767 0.327 -19.921 1.00 88.69 85 GLY A C 1
ATOM 673 O O . GLY A 1 85 ? 4.836 -0.071 -18.759 1.00 88.69 85 GLY A O 1
ATOM 674 N N . TRP A 1 86 ? 3.790 -0.053 -20.744 1.00 90.88 86 TRP A N 1
ATOM 675 C CA . TRP A 1 86 ? 2.711 -0.968 -20.377 1.00 90.88 86 TRP A CA 1
ATOM 676 C C . TRP A 1 86 ? 3.226 -2.359 -20.014 1.00 90.88 86 TRP A C 1
ATOM 678 O O . TRP A 1 86 ? 2.740 -2.945 -19.048 1.00 90.88 86 TRP A O 1
ATOM 688 N N . GLY A 1 87 ? 4.197 -2.886 -20.761 1.00 90.50 87 GLY A N 1
ATOM 689 C CA . GLY A 1 87 ? 4.861 -4.154 -20.463 1.00 90.50 87 GLY A CA 1
ATOM 690 C C . GLY A 1 87 ? 5.502 -4.135 -19.079 1.00 90.50 87 GLY A C 1
ATOM 691 O O . GLY A 1 87 ? 5.233 -5.015 -18.265 1.00 90.50 87 GLY A O 1
ATOM 692 N N . SER A 1 88 ? 6.240 -3.070 -18.766 1.00 89.75 88 SER A N 1
ATOM 693 C CA . SER A 1 88 ? 6.855 -2.862 -17.454 1.00 89.75 88 SER A CA 1
ATOM 694 C C . SER A 1 88 ? 5.812 -2.796 -16.342 1.00 89.75 88 SER A C 1
ATOM 696 O O . SER A 1 88 ? 5.929 -3.497 -15.342 1.00 89.75 88 SER A O 1
ATOM 698 N N . THR A 1 89 ? 4.741 -2.012 -16.513 1.00 91.12 89 THR A N 1
ATOM 699 C CA . THR A 1 89 ? 3.655 -1.943 -15.521 1.00 91.12 89 THR A CA 1
ATOM 700 C C . THR A 1 89 ? 3.009 -3.315 -15.294 1.00 91.12 89 THR A C 1
ATOM 702 O O . THR A 1 89 ? 2.783 -3.701 -14.149 1.00 91.12 89 THR A O 1
ATOM 705 N N . LYS A 1 90 ? 2.756 -4.081 -16.364 1.00 91.19 90 LYS A N 1
ATOM 706 C CA . LYS A 1 90 ? 2.169 -5.430 -16.287 1.00 91.19 90 LYS A CA 1
ATOM 707 C C . LYS A 1 90 ? 3.092 -6.457 -15.634 1.00 91.19 90 LYS A C 1
ATOM 709 O O . LYS A 1 90 ? 2.579 -7.416 -15.070 1.00 91.19 90 LYS A O 1
ATOM 714 N N . LEU A 1 91 ? 4.408 -6.271 -15.707 1.00 92.81 91 LEU A N 1
ATOM 715 C CA . LEU A 1 91 ? 5.395 -7.133 -15.052 1.00 92.81 91 LEU A CA 1
ATOM 716 C C . LEU A 1 91 ? 5.612 -6.762 -13.582 1.00 92.81 91 LEU A C 1
ATOM 718 O O . LEU A 1 91 ? 5.823 -7.647 -12.761 1.00 92.81 91 LEU A O 1
ATOM 722 N N . LEU A 1 92 ? 5.500 -5.480 -13.228 1.00 92.12 92 LEU A N 1
ATOM 723 C CA . LEU A 1 92 ? 5.643 -5.026 -11.844 1.00 92.12 92 LEU A CA 1
ATOM 724 C C . LEU A 1 92 ? 4.430 -5.383 -10.972 1.00 92.12 92 LEU A C 1
ATOM 726 O O . LEU A 1 92 ? 4.621 -5.794 -9.835 1.00 92.12 92 LEU A O 1
ATOM 730 N N . ILE A 1 93 ? 3.198 -5.293 -11.492 1.00 90.50 93 ILE A N 1
ATOM 731 C CA . ILE A 1 93 ? 1.974 -5.656 -10.745 1.00 90.50 93 ILE A CA 1
ATOM 732 C C . ILE A 1 93 ? 2.037 -7.063 -10.103 1.00 90.50 93 ILE A C 1
ATOM 734 O O . ILE A 1 93 ? 1.727 -7.191 -8.917 1.00 90.50 93 ILE A O 1
ATOM 738 N N . PRO A 1 94 ? 2.412 -8.141 -10.819 1.00 90.25 94 PRO A N 1
ATOM 739 C CA . PRO A 1 94 ? 2.399 -9.481 -10.248 1.00 90.25 94 PRO A CA 1
ATOM 740 C C . PRO A 1 94 ? 3.452 -9.707 -9.155 1.00 90.25 94 PRO A C 1
ATOM 742 O O . PRO A 1 94 ? 3.322 -10.673 -8.403 1.00 90.25 94 PRO A O 1
ATOM 745 N N . LEU A 1 95 ? 4.454 -8.829 -9.013 1.00 89.94 95 LEU A N 1
ATOM 746 C CA . LEU A 1 95 ? 5.467 -8.956 -7.961 1.00 89.94 95 LEU A CA 1
ATOM 747 C C . LEU A 1 95 ? 4.855 -8.957 -6.558 1.00 89.94 95 LEU A C 1
ATOM 749 O O . LEU A 1 95 ? 5.368 -9.631 -5.674 1.00 89.94 95 LEU A O 1
ATOM 753 N N . ALA A 1 96 ? 3.735 -8.264 -6.355 1.00 85.31 96 ALA A N 1
ATOM 754 C CA . ALA A 1 96 ? 3.059 -8.218 -5.062 1.00 85.31 96 ALA A CA 1
ATOM 755 C C . ALA A 1 96 ? 2.351 -9.536 -4.669 1.00 85.31 96 ALA A C 1
ATOM 757 O O . ALA A 1 96 ? 1.820 -9.638 -3.565 1.00 85.31 96 ALA A O 1
ATOM 758 N N . PHE A 1 97 ? 2.348 -10.546 -5.546 1.00 84.25 97 PHE A N 1
ATOM 759 C CA . PHE A 1 97 ? 1.876 -11.902 -5.242 1.00 84.25 97 PHE A CA 1
ATOM 760 C C . PHE A 1 97 ? 3.016 -12.910 -5.063 1.00 84.25 97 PHE A C 1
ATOM 762 O O . PHE A 1 97 ? 2.756 -14.080 -4.775 1.00 84.25 97 PHE A O 1
ATOM 769 N N . LEU A 1 98 ? 4.269 -12.490 -5.253 1.00 85.25 98 LEU A N 1
ATOM 770 C CA . LEU A 1 98 ? 5.410 -13.348 -4.970 1.00 85.25 98 LEU A CA 1
ATOM 771 C C . LEU A 1 98 ? 5.586 -13.513 -3.453 1.00 85.25 98 LEU A C 1
ATOM 773 O O . LEU A 1 98 ? 5.252 -12.606 -2.687 1.00 85.25 98 LEU A O 1
ATOM 777 N N . PRO A 1 99 ? 6.157 -14.646 -3.004 1.00 84.44 99 PRO A N 1
ATOM 778 C CA . PRO A 1 99 ? 6.716 -14.739 -1.664 1.00 84.44 99 PRO A CA 1
ATOM 779 C C . PRO A 1 99 ? 7.661 -13.563 -1.399 1.00 84.44 99 PRO A C 1
ATOM 781 O O . PRO A 1 99 ? 8.439 -13.202 -2.280 1.00 84.44 99 PRO A O 1
ATOM 784 N N . GLU A 1 100 ? 7.614 -12.996 -0.193 1.00 80.12 100 GLU A N 1
ATOM 785 C CA . GLU A 1 100 ? 8.354 -11.783 0.196 1.00 80.12 100 GLU A CA 1
ATOM 786 C C . GLU A 1 100 ? 9.830 -11.834 -0.210 1.00 80.12 100 GLU A C 1
ATOM 788 O O . GLU A 1 100 ? 10.359 -10.910 -0.827 1.00 80.12 100 GLU A O 1
ATOM 793 N N . GLN A 1 101 ? 10.467 -12.973 0.059 1.00 84.19 101 GLN A N 1
ATOM 794 C CA . GLN A 1 101 ? 11.872 -13.217 -0.233 1.00 84.19 101 GLN A CA 1
ATOM 795 C C . GLN A 1 101 ? 12.213 -13.204 -1.733 1.00 84.19 101 GLN A C 1
ATOM 797 O O . GLN A 1 101 ? 13.382 -13.078 -2.080 1.00 84.19 101 GLN A O 1
ATOM 802 N N . LEU A 1 102 ? 11.216 -13.331 -2.615 1.00 88.69 102 LEU A N 1
ATOM 803 C CA . LEU A 1 102 ? 11.375 -13.340 -4.072 1.00 88.69 102 LEU A CA 1
ATOM 804 C C . LEU A 1 102 ? 10.982 -12.011 -4.730 1.00 88.69 102 LEU A C 1
ATOM 806 O O . LEU A 1 102 ? 11.248 -11.830 -5.916 1.00 88.69 102 LEU A O 1
ATOM 810 N N . VAL A 1 103 ? 10.358 -11.071 -4.010 1.00 89.44 103 VAL A N 1
ATOM 811 C CA . VAL A 1 103 ? 9.865 -9.812 -4.604 1.00 89.44 103 VAL A CA 1
ATOM 812 C C . VAL A 1 103 ? 11.024 -8.965 -5.139 1.00 89.44 103 VAL A C 1
ATOM 814 O O . VAL A 1 103 ? 10.967 -8.480 -6.270 1.00 89.44 103 VAL A O 1
ATOM 817 N N . GLU A 1 104 ? 12.091 -8.801 -4.350 1.00 91.06 104 GLU A N 1
ATOM 818 C CA . GLU A 1 104 ? 13.270 -8.024 -4.756 1.00 91.06 104 GLU A CA 1
ATOM 819 C C . GLU A 1 104 ? 14.025 -8.698 -5.913 1.00 91.06 104 GLU A C 1
ATOM 821 O O . GLU A 1 104 ? 14.477 -8.023 -6.838 1.00 91.06 104 GLU A O 1
ATOM 826 N N . GLU A 1 105 ? 14.136 -10.028 -5.892 1.00 91.81 105 GLU A N 1
ATOM 827 C CA . GLU A 1 105 ? 14.752 -10.796 -6.978 1.00 91.81 105 GLU A CA 1
ATOM 828 C C . GLU A 1 105 ? 13.942 -10.675 -8.275 1.00 91.81 105 GLU A C 1
ATOM 830 O O . GLU A 1 105 ? 14.499 -10.351 -9.323 1.00 91.81 105 GLU A O 1
ATOM 835 N N . GLY A 1 106 ? 12.617 -10.835 -8.199 1.00 92.31 106 GLY A N 1
ATOM 836 C CA . GLY A 1 106 ? 11.716 -10.648 -9.334 1.00 92.31 106 GLY A CA 1
ATOM 837 C C . GLY A 1 106 ? 11.809 -9.239 -9.922 1.00 92.31 106 GLY A C 1
ATOM 838 O O . GLY A 1 106 ? 11.855 -9.085 -11.142 1.00 92.31 106 GLY A O 1
ATOM 839 N N . PHE A 1 107 ? 11.924 -8.214 -9.071 1.00 92.62 107 PHE A N 1
ATOM 840 C CA . PHE A 1 107 ? 12.180 -6.847 -9.519 1.00 92.62 107 PHE A CA 1
ATOM 841 C C . PHE A 1 107 ? 13.507 -6.729 -10.283 1.00 92.62 107 PHE A C 1
ATOM 843 O O . PHE A 1 107 ? 13.513 -6.185 -11.382 1.00 92.62 107 PHE A O 1
ATOM 850 N N . LYS A 1 108 ? 14.613 -7.275 -9.755 1.00 92.00 108 LYS A N 1
ATOM 851 C CA . LYS A 1 108 ? 15.938 -7.234 -10.410 1.00 92.00 108 LYS A CA 1
ATOM 852 C C . LYS A 1 10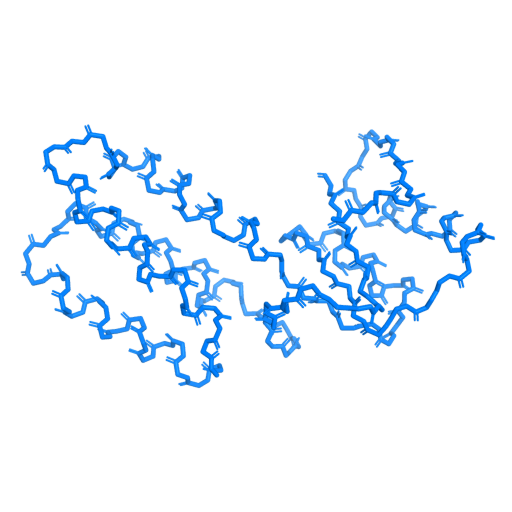8 ? 15.960 -7.951 -11.761 1.00 92.00 108 LYS A C 1
ATOM 854 O O . LYS A 1 108 ? 16.643 -7.498 -12.677 1.00 92.00 108 LYS A O 1
ATOM 859 N N . ILE A 1 109 ? 15.215 -9.050 -11.898 1.00 91.81 109 ILE A N 1
ATOM 860 C CA . ILE A 1 109 ? 15.056 -9.764 -13.174 1.00 91.81 109 ILE A CA 1
ATOM 861 C C . ILE A 1 109 ? 14.346 -8.871 -14.196 1.00 91.81 109 ILE A C 1
ATOM 863 O O . ILE A 1 109 ? 14.825 -8.731 -15.319 1.00 91.81 109 ILE A O 1
ATOM 867 N N . ILE A 1 110 ? 13.229 -8.242 -13.812 1.00 90.31 110 ILE A N 1
ATOM 868 C CA . ILE A 1 110 ? 12.488 -7.323 -14.691 1.00 90.31 110 ILE A CA 1
ATOM 869 C C . ILE A 1 110 ? 13.363 -6.130 -15.074 1.00 90.31 110 ILE A C 1
ATOM 871 O O . ILE A 1 110 ? 13.405 -5.769 -16.247 1.00 90.31 110 ILE A O 1
ATOM 875 N N . ASP A 1 111 ? 14.070 -5.552 -14.101 1.00 88.75 111 ASP A N 1
ATOM 876 C CA . ASP A 1 111 ? 15.011 -4.456 -14.316 1.00 88.75 111 ASP A CA 1
ATOM 877 C C . ASP A 1 111 ? 16.050 -4.870 -15.368 1.00 88.75 111 ASP A C 1
ATOM 879 O O . ASP A 1 111 ? 16.102 -4.289 -16.442 1.00 88.75 111 ASP A O 1
ATOM 883 N N . THR A 1 112 ? 16.750 -5.987 -15.168 1.00 85.62 112 THR A N 1
ATOM 884 C CA . THR A 1 112 ? 17.782 -6.471 -16.105 1.00 85.62 112 TH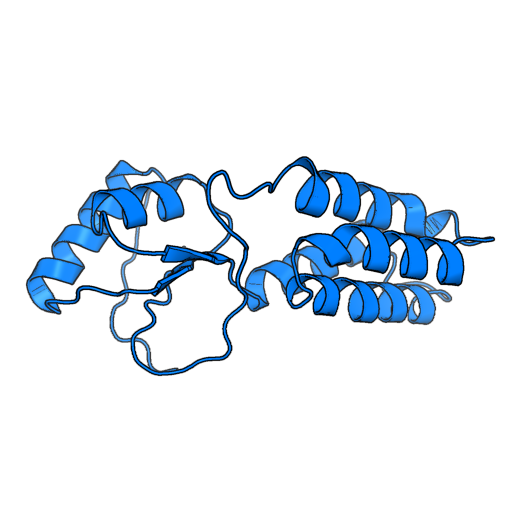R A CA 1
ATOM 885 C C . THR A 1 112 ? 17.242 -6.762 -17.513 1.00 85.62 112 THR A C 1
ATOM 887 O O . THR A 1 112 ? 17.889 -6.424 -18.499 1.00 85.62 112 THR A O 1
ATOM 890 N N . ILE A 1 113 ? 16.057 -7.375 -17.637 1.00 79.56 113 ILE A N 1
ATOM 891 C CA . ILE A 1 113 ? 15.467 -7.732 -18.942 1.00 79.56 113 ILE A CA 1
ATOM 892 C C . ILE A 1 113 ? 15.012 -6.491 -19.726 1.00 79.56 113 ILE A C 1
ATOM 894 O O . ILE A 1 113 ? 15.036 -6.502 -20.956 1.00 79.56 113 ILE A O 1
ATOM 898 N N . ILE A 1 114 ? 14.567 -5.436 -19.037 1.00 76.06 114 ILE A N 1
ATOM 899 C CA . ILE A 1 114 ? 13.974 -4.247 -19.665 1.00 76.06 114 ILE A CA 1
ATOM 900 C C . ILE A 1 114 ? 14.987 -3.098 -19.820 1.00 76.06 114 ILE A C 1
ATOM 902 O O . ILE A 1 114 ? 14.867 -2.308 -20.760 1.00 76.06 114 ILE A O 1
ATOM 906 N N . PHE A 1 115 ? 15.968 -2.969 -18.920 1.00 64.94 115 PHE A N 1
ATOM 907 C CA . PHE A 1 115 ? 16.722 -1.720 -18.745 1.00 64.94 115 PHE A CA 1
ATOM 908 C C . PHE A 1 115 ? 17.982 -1.532 -19.550 1.00 64.94 115 PHE A C 1
ATOM 910 O O . PHE A 1 115 ? 18.477 -0.404 -19.523 1.00 64.94 115 PHE A O 1
ATOM 917 N N . ASP A 1 116 ? 18.478 -2.534 -20.271 1.00 62.72 116 ASP A N 1
ATOM 918 C CA . ASP A 1 116 ? 19.829 -2.414 -20.832 1.00 62.72 116 ASP A CA 1
ATOM 919 C C . ASP A 1 116 ? 19.999 -1.169 -21.744 1.00 62.72 116 ASP A C 1
ATOM 921 O O . ASP A 1 116 ? 21.102 -0.647 -21.836 1.00 62.72 116 ASP A O 1
ATOM 925 N N . ASP A 1 117 ? 18.906 -0.573 -22.270 1.00 64.31 117 ASP A N 1
ATOM 926 C CA . ASP A 1 117 ? 18.930 0.748 -22.936 1.00 64.31 117 ASP A CA 1
ATOM 927 C C . ASP A 1 117 ? 17.758 1.733 -22.632 1.00 64.31 117 ASP A C 1
ATOM 929 O O . ASP A 1 117 ? 17.655 2.805 -23.240 1.00 64.31 117 ASP A O 1
ATOM 933 N N . CYS A 1 118 ? 16.860 1.462 -21.671 1.00 76.75 118 CYS A N 1
ATOM 934 C CA . CYS A 1 118 ? 15.595 2.222 -21.516 1.00 76.75 118 CYS A CA 1
ATOM 935 C C . CYS A 1 118 ? 15.605 3.319 -20.427 1.00 76.75 118 CYS A C 1
ATOM 937 O O . CYS A 1 118 ? 14.783 3.321 -19.508 1.00 76.75 118 CYS A O 1
ATOM 939 N N . LYS A 1 119 ? 16.478 4.331 -20.555 1.00 81.75 119 LYS A N 1
ATOM 940 C CA . LYS A 1 119 ? 16.641 5.422 -19.555 1.00 81.75 119 LYS A CA 1
ATOM 941 C C . LYS A 1 119 ? 15.351 6.162 -19.166 1.00 81.75 119 LYS A C 1
ATOM 943 O O . LYS A 1 119 ? 15.247 6.661 -18.046 1.00 81.75 119 LYS A O 1
ATOM 948 N N . TYR A 1 120 ? 14.368 6.247 -20.063 1.00 85.38 120 TYR A N 1
ATOM 949 C CA . TYR A 1 120 ? 13.099 6.933 -19.792 1.00 85.38 120 TYR A CA 1
ATOM 950 C C . TYR A 1 120 ? 12.256 6.238 -18.700 1.00 85.38 120 TYR A C 1
ATOM 952 O O . TYR A 1 120 ? 11.492 6.904 -17.998 1.00 85.38 120 TYR A O 1
ATOM 960 N N . LEU A 1 121 ? 12.446 4.928 -18.485 1.00 88.19 121 LEU A N 1
ATOM 961 C CA . LEU A 1 121 ? 11.752 4.146 -17.454 1.00 88.19 121 LEU A CA 1
ATOM 962 C C . LEU A 1 121 ? 12.385 4.274 -16.062 1.00 88.19 121 LEU A C 1
ATOM 964 O O . LEU A 1 121 ? 11.756 3.899 -15.071 1.00 88.19 121 LEU A O 1
ATOM 968 N N . GLN A 1 122 ? 13.593 4.839 -15.953 1.00 88.31 122 GLN A N 1
ATOM 969 C CA . GLN A 1 122 ? 14.356 4.865 -14.699 1.00 88.31 122 GLN A CA 1
ATOM 970 C C . GLN A 1 122 ? 13.575 5.516 -13.556 1.00 88.31 122 GLN A C 1
ATOM 972 O O . GLN A 1 122 ? 13.596 5.044 -12.423 1.00 88.31 122 GLN A O 1
ATOM 977 N N . SER A 1 123 ? 12.853 6.599 -13.849 1.00 89.81 123 SER A N 1
ATOM 978 C CA . SER A 1 123 ? 12.042 7.298 -12.848 1.00 89.81 123 SER A CA 1
ATOM 979 C C . SER A 1 123 ? 10.922 6.421 -12.269 1.00 89.81 123 SER A C 1
ATOM 981 O O . SER A 1 123 ? 10.669 6.475 -11.065 1.00 89.81 123 SER A O 1
ATOM 983 N N . PHE A 1 124 ? 10.318 5.558 -13.088 1.00 92.06 124 PHE A N 1
ATOM 984 C CA . PHE A 1 124 ? 9.263 4.631 -12.679 1.00 92.06 124 PHE A CA 1
ATOM 985 C C . PHE A 1 124 ? 9.803 3.461 -11.852 1.00 92.06 124 PHE A C 1
ATOM 987 O O . PHE A 1 124 ? 9.214 3.104 -10.832 1.00 92.06 124 PHE A O 1
ATOM 994 N N . PHE A 1 125 ? 10.963 2.917 -12.218 1.00 91.31 125 PHE A N 1
ATOM 995 C CA . PHE A 1 125 ? 11.604 1.841 -11.454 1.00 91.31 125 PHE A CA 1
ATOM 996 C C . PHE A 1 125 ? 12.186 2.344 -10.132 1.00 91.31 125 PHE A C 1
ATOM 998 O O . PHE A 1 125 ? 12.008 1.702 -9.099 1.00 91.31 125 PHE A O 1
ATOM 1005 N N . ASN A 1 126 ? 12.760 3.550 -10.116 1.00 91.75 126 ASN A N 1
ATOM 1006 C CA . ASN A 1 126 ? 13.170 4.214 -8.879 1.00 91.75 126 ASN A CA 1
ATOM 1007 C C . ASN A 1 126 ? 11.971 4.467 -7.956 1.00 91.75 126 ASN A C 1
ATOM 1009 O O . ASN A 1 126 ? 12.076 4.275 -6.744 1.00 91.75 126 ASN A O 1
ATOM 1013 N N . TYR A 1 127 ? 10.825 4.872 -8.518 1.00 93.25 127 TYR A N 1
ATOM 1014 C CA . TYR A 1 127 ? 9.581 4.982 -7.761 1.00 93.25 127 TYR A CA 1
ATOM 1015 C C . TYR A 1 127 ? 9.170 3.632 -7.171 1.00 93.25 127 TYR A C 1
ATOM 1017 O O . TYR A 1 127 ? 8.840 3.580 -5.984 1.00 93.25 127 TYR A O 1
ATOM 1025 N N . TYR A 1 128 ? 9.222 2.555 -7.960 1.00 93.00 128 TYR A N 1
ATOM 1026 C CA . TYR A 1 128 ? 8.871 1.221 -7.487 1.00 93.00 128 TYR A CA 1
ATOM 1027 C C . TYR A 1 128 ? 9.770 0.781 -6.328 1.00 93.00 128 TYR A C 1
ATOM 1029 O O . TYR A 1 128 ? 9.278 0.430 -5.258 1.00 93.00 128 TYR A O 1
ATOM 1037 N N . TRP A 1 129 ? 11.086 0.879 -6.511 1.00 91.75 129 TRP A N 1
ATOM 1038 C CA . TRP A 1 129 ? 12.082 0.536 -5.501 1.00 91.75 129 TRP A CA 1
ATOM 1039 C C . TRP A 1 129 ? 11.904 1.354 -4.216 1.00 91.75 129 TRP A C 1
ATOM 1041 O O . TRP A 1 129 ? 11.797 0.810 -3.116 1.00 91.75 129 TRP A O 1
ATOM 1051 N N . GLY A 1 130 ? 11.815 2.679 -4.347 1.00 91.62 130 GLY A N 1
ATOM 1052 C CA . GLY A 1 130 ? 11.670 3.585 -3.211 1.00 91.62 130 GLY A CA 1
ATOM 1053 C C . GLY A 1 130 ? 10.351 3.404 -2.465 1.00 91.62 130 GLY A C 1
ATOM 1054 O O . GLY A 1 130 ? 10.339 3.422 -1.238 1.00 91.62 130 GLY A O 1
ATOM 1055 N N . THR A 1 131 ? 9.248 3.198 -3.184 1.00 90.69 131 THR A N 1
ATOM 1056 C CA . THR A 1 131 ? 7.907 3.145 -2.589 1.00 90.69 131 THR A CA 1
ATOM 1057 C C . THR A 1 131 ? 7.560 1.751 -2.099 1.00 90.69 131 THR A C 1
ATOM 1059 O O . THR A 1 131 ? 7.152 1.612 -0.955 1.00 90.69 131 THR A O 1
ATOM 1062 N N . TRP A 1 132 ? 7.729 0.722 -2.926 1.00 88.88 132 TRP A N 1
ATOM 1063 C CA . TRP A 1 132 ? 7.181 -0.612 -2.669 1.00 88.88 132 TRP A CA 1
ATOM 1064 C C . TRP A 1 132 ? 8.188 -1.590 -2.065 1.00 88.88 132 TRP A C 1
ATOM 1066 O O . TRP A 1 132 ? 7.766 -2.498 -1.359 1.00 88.88 132 TRP A O 1
ATOM 1076 N N . LEU A 1 133 ? 9.494 -1.398 -2.284 1.00 87.62 133 LEU A N 1
ATOM 1077 C CA . LEU A 1 133 ? 10.530 -2.261 -1.694 1.00 87.62 133 LEU A CA 1
ATOM 1078 C C . LEU A 1 133 ? 11.141 -1.661 -0.419 1.00 87.62 133 LEU A C 1
ATOM 1080 O O . LEU A 1 133 ? 11.389 -2.373 0.553 1.00 87.62 133 LEU A O 1
ATOM 1084 N N . ASN A 1 134 ? 11.349 -0.340 -0.387 1.00 84.44 134 ASN A N 1
ATOM 1085 C CA . ASN A 1 134 ? 11.988 0.330 0.752 1.00 84.44 134 ASN A CA 1
ATOM 1086 C C . ASN A 1 134 ? 11.037 1.105 1.665 1.00 84.44 134 ASN A C 1
ATOM 1088 O O . ASN A 1 134 ? 11.194 1.047 2.883 1.00 84.44 134 ASN A O 1
ATOM 1092 N N . GLY A 1 135 ? 10.099 1.862 1.096 1.00 71.94 135 GLY A N 1
ATOM 1093 C CA . GLY A 1 135 ? 9.231 2.771 1.847 1.00 71.94 135 GLY A CA 1
ATOM 1094 C C . GLY A 1 135 ? 8.048 2.063 2.496 1.00 71.94 135 GLY A C 1
ATOM 1095 O O . GLY A 1 135 ? 7.740 2.293 3.663 1.00 71.94 135 GLY A O 1
ATOM 1096 N N . PHE A 1 136 ? 7.408 1.163 1.756 1.00 68.38 136 PHE A N 1
ATOM 1097 C CA . PHE A 1 136 ? 6.288 0.360 2.214 1.00 68.38 136 PHE A CA 1
ATOM 1098 C C . PHE A 1 136 ? 6.773 -1.011 2.687 1.00 68.38 136 PHE A C 1
ATOM 1100 O O . PHE A 1 136 ? 6.331 -2.047 2.204 1.00 68.38 136 PHE A O 1
ATOM 1107 N N . LYS A 1 137 ? 7.695 -1.027 3.653 1.00 55.44 137 LYS A N 1
ATOM 1108 C CA . LYS A 1 137 ? 7.933 -2.244 4.434 1.00 55.44 137 LYS A CA 1
ATOM 1109 C C . LYS A 1 137 ? 6.756 -2.382 5.397 1.00 55.44 137 LYS A C 1
ATOM 1111 O O . LYS A 1 137 ? 6.565 -1.484 6.224 1.00 55.44 137 LYS A O 1
ATOM 1116 N N . PRO A 1 138 ? 5.920 -3.430 5.303 1.00 45.09 138 PRO A N 1
ATOM 1117 C CA . PRO A 1 138 ? 4.926 -3.664 6.333 1.00 45.09 138 PRO A CA 1
ATOM 1118 C C . PRO A 1 138 ? 5.708 -3.858 7.630 1.00 45.09 138 PRO A C 1
ATOM 1120 O O . PRO A 1 138 ? 6.553 -4.742 7.711 1.00 45.09 138 PRO A O 1
ATOM 1123 N N . ALA A 1 139 ? 5.455 -3.034 8.646 1.00 34.94 139 ALA A N 1
ATOM 1124 C CA . ALA A 1 139 ? 6.085 -3.213 9.953 1.00 34.94 139 ALA A CA 1
ATOM 1125 C C . ALA A 1 139 ? 5.794 -4.607 10.550 1.00 34.94 139 ALA A C 1
ATOM 1127 O O . ALA A 1 139 ? 6.476 -5.028 11.475 1.00 34.94 139 ALA A O 1
ATOM 1128 N N . PHE A 1 140 ? 4.809 -5.328 10.010 1.00 37.53 140 PHE A N 1
ATOM 1129 C CA . PHE A 1 140 ? 4.413 -6.667 10.407 1.00 37.53 140 PHE A CA 1
ATOM 1130 C C . PHE A 1 140 ? 3.813 -7.358 9.180 1.00 37.53 140 PHE A C 1
ATOM 1132 O O . PHE A 1 140 ? 2.747 -6.936 8.752 1.00 37.53 140 PHE A O 1
ATOM 1139 N N . GLY A 1 141 ? 4.519 -8.345 8.613 1.00 34.53 141 GLY A N 1
ATOM 1140 C CA . GLY A 1 141 ? 4.013 -9.351 7.666 1.00 34.53 141 GLY A CA 1
ATOM 1141 C C . GLY A 1 141 ? 3.289 -8.838 6.415 1.00 34.53 141 GLY A C 1
ATOM 1142 O O . GLY A 1 141 ? 2.188 -8.317 6.498 1.00 34.53 141 GLY A O 1
ATOM 1143 N N . ASN A 1 142 ? 3.907 -9.048 5.253 1.00 38.75 142 ASN A N 1
ATOM 1144 C CA . ASN A 1 142 ? 3.344 -9.091 3.899 1.00 38.75 142 ASN A CA 1
ATOM 1145 C C . ASN A 1 142 ? 2.069 -8.295 3.581 1.00 38.75 142 ASN A C 1
ATOM 1147 O O . ASN A 1 142 ? 0.971 -8.538 4.082 1.00 38.75 142 ASN A O 1
ATOM 1151 N N . VAL A 1 143 ? 2.185 -7.459 2.545 1.00 41.25 143 VAL A N 1
ATOM 1152 C CA . VAL A 1 143 ? 1.054 -7.139 1.669 1.00 41.25 143 VAL A CA 1
ATOM 1153 C C . VAL A 1 143 ? 0.607 -8.442 1.007 1.00 41.25 143 VAL A C 1
ATOM 1155 O O . VAL A 1 143 ? 0.984 -8.752 -0.114 1.00 41.25 143 VAL A O 1
ATOM 1158 N N . THR A 1 144 ? -0.175 -9.246 1.718 1.00 46.44 144 THR A N 1
ATOM 1159 C CA . THR A 1 144 ? -0.818 -10.409 1.128 1.00 46.44 144 THR A CA 1
ATOM 1160 C C . THR A 1 144 ? -1.991 -9.870 0.326 1.00 46.44 144 THR A C 1
ATOM 1162 O O . THR A 1 144 ? -3.057 -9.573 0.861 1.00 46.44 144 THR A O 1
ATOM 1165 N N . LEU A 1 145 ? -1.788 -9.670 -0.971 1.00 49.75 145 LEU A N 1
ATOM 1166 C CA . LEU A 1 145 ? -2.874 -9.328 -1.874 1.00 49.75 145 LEU A CA 1
ATOM 1167 C C . LEU A 1 145 ? -3.793 -10.547 -2.000 1.00 49.75 145 LEU A C 1
ATOM 1169 O O . LEU A 1 145 ? -3.515 -11.477 -2.752 1.00 49.75 145 LEU A O 1
ATOM 1173 N N . THR A 1 146 ? -4.876 -10.581 -1.231 1.00 42.72 146 THR A N 1
ATOM 1174 C CA . THR A 1 146 ? -5.812 -11.708 -1.251 1.00 42.72 146 THR A CA 1
ATOM 1175 C C . THR A 1 146 ? -6.843 -11.552 -2.379 1.00 42.72 146 THR A C 1
ATOM 1177 O O . THR A 1 146 ? -7.455 -10.487 -2.525 1.00 42.72 146 THR A O 1
ATOM 1180 N N . PRO A 1 147 ? -7.086 -12.602 -3.189 1.00 40.38 147 PRO A N 1
ATOM 1181 C CA . PRO A 1 147 ? -8.294 -12.703 -4.001 1.00 40.38 147 PRO A CA 1
ATOM 1182 C C . PRO A 1 147 ? -9.537 -12.740 -3.095 1.00 40.38 147 PRO A C 1
ATOM 1184 O O . PRO A 1 147 ? -9.491 -13.268 -1.986 1.00 40.38 147 PRO A O 1
ATOM 1187 N N . GLN A 1 148 ? -10.650 -12.165 -3.554 1.00 37.59 148 GLN A N 1
ATOM 1188 C CA . GLN A 1 148 ? -11.881 -12.012 -2.765 1.00 37.59 148 GLN A CA 1
ATOM 1189 C C . GLN A 1 148 ? -12.463 -13.371 -2.324 1.00 37.59 148 GLN A C 1
ATOM 1191 O O . GLN A 1 148 ? -12.783 -14.208 -3.163 1.00 37.59 148 GLN A O 1
ATOM 1196 N N . GLY A 1 149 ? -12.656 -13.555 -1.013 1.00 34.19 149 GLY A N 1
ATOM 1197 C CA . GLY A 1 149 ? -13.285 -14.726 -0.392 1.00 34.19 149 GLY A CA 1
ATOM 1198 C C . GLY A 1 149 ? -13.705 -14.418 1.050 1.00 34.19 149 GLY A C 1
ATOM 1199 O O . GLY A 1 149 ? -13.059 -13.627 1.722 1.00 34.19 149 GLY A O 1
ATOM 1200 N N . THR A 1 150 ? -14.844 -14.953 1.481 1.00 38.97 150 THR A N 1
ATOM 1201 C CA . THR A 1 150 ? -15.648 -14.550 2.655 1.00 38.97 150 THR A CA 1
ATOM 1202 C C . THR A 1 150 ? -14.875 -14.382 3.970 1.00 38.97 150 THR A C 1
ATOM 1204 O O . THR A 1 150 ? -14.118 -15.266 4.352 1.00 38.97 150 THR A O 1
ATOM 1207 N N . GLY A 1 151 ? -15.134 -13.273 4.677 1.00 49.53 151 GLY A N 1
ATOM 1208 C CA . GLY A 1 151 ? -14.489 -12.897 5.950 1.00 49.53 151 GLY A CA 1
ATOM 1209 C C . GLY A 1 151 ? -13.636 -11.622 5.880 1.00 49.53 151 GLY A C 1
ATOM 1210 O O . GLY A 1 151 ? -13.117 -11.171 6.895 1.00 49.53 151 GLY A O 1
ATOM 1211 N N . ILE A 1 152 ? -13.506 -11.026 4.690 1.00 55.22 152 ILE A N 1
ATOM 1212 C CA . ILE A 1 152 ? -12.613 -9.891 4.436 1.00 55.22 152 ILE A CA 1
ATOM 1213 C C . ILE A 1 152 ? -13.373 -8.560 4.505 1.00 55.22 152 ILE A C 1
ATOM 1215 O O . ILE A 1 152 ? -1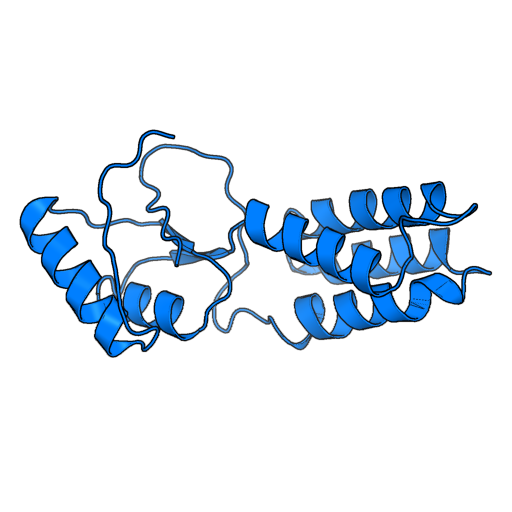4.291 -8.317 3.716 1.00 55.22 152 ILE A O 1
ATOM 1219 N N . LEU A 1 153 ? -12.953 -7.668 5.406 1.00 60.84 153 LEU A N 1
ATOM 1220 C CA . LEU A 1 153 ? -13.408 -6.277 5.409 1.00 60.84 153 LEU A CA 1
ATOM 1221 C C . LEU A 1 153 ? -12.678 -5.507 4.305 1.00 60.84 153 LEU A C 1
ATOM 1223 O O . LEU A 1 153 ? -11.454 -5.467 4.294 1.00 60.84 153 LEU A O 1
ATOM 1227 N N . HIS A 1 154 ? -13.412 -4.872 3.394 1.00 60.84 154 HIS A N 1
ATOM 1228 C CA . HIS A 1 154 ? -12.838 -3.919 2.445 1.00 60.84 154 HIS A CA 1
ATOM 1229 C C . HIS A 1 154 ? -13.104 -2.499 2.941 1.00 60.84 154 HIS A C 1
ATOM 1231 O O . HIS A 1 154 ? -14.239 -2.031 2.856 1.00 60.84 154 HIS A O 1
ATOM 1237 N N . ALA A 1 155 ? -12.066 -1.830 3.432 1.00 59.25 155 ALA A N 1
ATOM 1238 C CA . ALA A 1 155 ? -12.107 -0.420 3.792 1.00 59.25 155 ALA A CA 1
ATOM 1239 C C . ALA A 1 155 ? -11.543 0.413 2.625 1.00 59.25 155 ALA A C 1
ATOM 1241 O O . ALA A 1 155 ? -10.599 -0.006 1.945 1.00 59.25 155 ALA A O 1
ATOM 1242 N N . ARG A 1 156 ? -12.219 1.514 2.295 1.00 59.56 156 ARG A N 1
ATOM 1243 C CA . ARG A 1 156 ? -11.817 2.458 1.246 1.00 59.56 156 ARG A CA 1
ATOM 1244 C C . ARG A 1 156 ? -12.118 3.868 1.752 1.00 59.56 156 ARG A C 1
ATOM 1246 O O . ARG A 1 156 ? -13.288 4.136 2.037 1.00 59.56 156 ARG A O 1
ATOM 1253 N N . GLY A 1 157 ? -11.094 4.716 1.849 1.00 48.41 157 GLY A N 1
ATOM 1254 C CA . GLY A 1 157 ? -11.220 6.155 2.124 1.00 48.41 157 GLY A CA 1
ATOM 1255 C C . GLY A 1 157 ? -11.461 7.019 0.887 1.00 48.41 157 GLY A C 1
ATOM 1256 O O . GLY A 1 157 ? -11.418 6.491 -0.250 1.00 48.41 157 GLY A O 1
#

Foldseek 3Di:
DDDPDDDDDPDQALVRLLVVVVVVCVPVVAAFQEEEEAPRPSNQVNCCVNHVNHDYAYALVNVLVVLVVQLVVLVCCPDPNNVLSVVLSVQLSCLLQDDPVCSVVSLVVSCVVRPPPCPSCPSSSVCCCVPPVPVPDPPDDGNNNDDDDPRYHYDYD